Protein AF-0000000083518543 (afdb_homodimer)

Nearest PDB structures (foldseek):
  8tdk-assembly1_A  TM=5.084E-01  e=8.464E-02  Arabidopsis thaliana
  8tdm-assembly1_A  TM=4.996E-01  e=2.057E-01  Arabidopsis thaliana
  8tdj-assembly1_B  TM=4.840E-01  e=2.651E-01  Arabidopsis thaliana
  8jwe-assembly1_A  TM=4.906E-01  e=6.442E-01  Arabidopsis thaliana
  8tdl-assembly1_A  TM=4.782E-01  e=6.046E-01  Arabidopsis thaliana

Radius of gyration: 15.38 Å; Cα contacts (8 Å, |Δi|>4): 332; chains: 2; bounding box: 30×42×35 Å

Solvent-accessible surface area (backbone atoms only — not comparable to full-atom values): 10301 Å² total; per-residue (Å²): 126,81,76,51,69,85,53,76,68,61,82,55,65,85,63,64,85,78,47,61,74,37,84,41,80,41,69,60,42,46,27,40,34,29,68,46,74,57,69,55,30,40,68,52,49,48,52,49,50,50,59,51,50,71,72,44,88,59,66,86,37,34,52,76,50,38,38,34,39,42,32,68,37,45,66,85,41,96,74,24,45,33,30,47,34,40,48,52,42,130,127,81,76,50,71,87,54,74,68,62,83,57,67,85,64,64,86,77,48,61,74,38,82,42,79,42,69,59,41,46,29,40,35,29,68,47,74,57,71,56,29,41,68,52,49,49,52,50,49,51,59,51,50,71,70,44,90,56,68,85,36,34,52,76,50,38,40,32,40,41,32,67,37,47,65,85,41,95,74,25,46,34,29,45,33,38,47,50,42,130

Sequence (180 aa):
MAYYLPTQFQDQTPQPFDAEVAIEEWPAHIIYARPFNGNTTEELILQEINQLAVHLDSPEWFLQDTFIVAGYNSPAAPNPHNEIWIIHSPMAYYLPTQFQDQTPQPFDAEVAIEEWPAHIIYARPFNGNTTEELILQEINQLAVHLDSPEWFLQDTFIVAGYNSPAAPNPHNEIWIIHSP

InterPro domains:
  IPR006917 SOUL heme-binding protein [PF04832] (1-86)
  IPR006917 SOUL heme-binding protein [PTHR11220] (1-86)
  IPR011256 Regulatory factor, effector binding domain superfamily [G3DSA:3.20.80.10] (1-89)
  IPR011256 Regulatory factor, effector binding domain superfamily [SSF55136] (1-87)

Foldseek 3Di:
DLPPVCCVVPPPDVPPVVPDDDDDDDDDFDKQKDKDKDADDPVVLVVQVVVSVVPPPDCVQWNPPDKDKDWDDDSPDPITIIMIIITGRD/DLPPVCVVVPPDDVPPVVPDDDDDDDDDFDKQKDKDKDADDPVVLVVQVVVSVVPVPDCVQWNPPDKDKDWDDDSPDPITIIMIIITGRD

pLDDT: mean 76.17, std 20.79, range [22.61, 95.81]

Structure (mmCIF, N/CA/C/O backbone):
data_AF-0000000083518543-model_v1
#
loop_
_entity.id
_entity.type
_entity.pdbx_description
1 polymer 'Uncharacterized protein'
#
loop_
_atom_site.group_PDB
_atom_site.id
_atom_site.type_symbol
_atom_site.label_atom_id
_atom_site.label_alt_id
_atom_site.label_comp_id
_atom_site.label_asym_id
_atom_site.label_entity_id
_atom_site.label_seq_id
_atom_site.pdbx_PDB_ins_code
_atom_site.Cartn_x
_atom_site.Cartn_y
_atom_site.Cartn_z
_atom_site.occupancy
_atom_site.B_iso_or_equiv
_atom_site.auth_seq_id
_atom_site.auth_comp_id
_atom_site.auth_asym_id
_atom_site.auth_atom_id
_atom_site.pdbx_PDB_model_num
ATOM 1 N N . MET A 1 1 ? -15.211 -3.051 16.172 1 22.61 1 MET A N 1
ATOM 2 C CA . MET A 1 1 ? -14.438 -4.082 15.484 1 22.61 1 MET A CA 1
ATOM 3 C C . MET A 1 1 ? -13.289 -3.469 14.695 1 22.61 1 MET A C 1
ATOM 5 O O . MET A 1 1 ? -13.477 -2.471 14 1 22.61 1 MET A O 1
ATOM 9 N N . ALA A 1 2 ? -12.195 -3.52 15.297 1 27.81 2 ALA A N 1
ATOM 10 C CA . ALA A 1 2 ? -10.938 -3.014 14.758 1 27.81 2 ALA A CA 1
ATOM 11 C C . ALA A 1 2 ? -10.742 -3.473 13.312 1 27.81 2 ALA A C 1
ATOM 13 O O . ALA A 1 2 ? -10.758 -4.672 13.031 1 27.81 2 ALA A O 1
ATOM 14 N N . TYR A 1 3 ? -11.383 -2.865 12.516 1 35.59 3 TYR A N 1
ATOM 15 C CA . TYR A 1 3 ? -11.25 -3.225 11.109 1 35.59 3 TYR A CA 1
ATOM 16 C C . TYR A 1 3 ? -9.781 -3.309 10.711 1 35.59 3 TYR A C 1
ATOM 18 O O . TYR A 1 3 ? -9.039 -2.324 10.812 1 35.59 3 TYR A O 1
ATOM 26 N N . TYR A 1 4 ? -9.078 -4.27 11.289 1 39.72 4 TYR A N 1
ATOM 27 C CA . TYR A 1 4 ? -7.723 -4.625 10.875 1 39.72 4 TYR A CA 1
ATOM 28 C C . TYR A 1 4 ? -7.652 -4.844 9.375 1 39.72 4 TYR A C 1
ATOM 30 O O . TYR A 1 4 ? -8.648 -5.223 8.75 1 39.72 4 TYR A O 1
ATOM 38 N N . LEU A 1 5 ? -6.883 -4.004 8.703 1 48.44 5 LEU A N 1
ATOM 39 C CA . LEU A 1 5 ? -6.641 -4.652 7.418 1 48.44 5 LEU A CA 1
ATOM 40 C C . LEU A 1 5 ? -6.82 -6.164 7.527 1 48.44 5 LEU A C 1
ATOM 42 O O . LEU A 1 5 ? -6.598 -6.742 8.594 1 48.44 5 LEU A O 1
ATOM 46 N N . PRO A 1 6 ? -7.816 -6.742 6.867 1 43.19 6 PRO A N 1
ATOM 47 C CA . PRO A 1 6 ? -8.023 -8.18 7.086 1 43.19 6 PRO A CA 1
ATOM 48 C C . PRO A 1 6 ? -6.758 -8.891 7.551 1 43.19 6 PRO A C 1
ATOM 50 O O . PRO A 1 6 ? -5.762 -8.93 6.824 1 43.19 6 PRO A O 1
ATOM 53 N N . THR A 1 7 ? -6.305 -8.531 8.711 1 42.22 7 THR A N 1
ATOM 54 C CA . THR A 1 7 ? -5.234 -9.344 9.281 1 42.22 7 THR A CA 1
ATOM 55 C C . THR A 1 7 ? -5.656 -10.805 9.375 1 42.22 7 THR A C 1
ATOM 57 O O . THR A 1 7 ? -6.258 -11.227 10.367 1 42.22 7 THR A O 1
ATOM 60 N N . GLN A 1 8 ? -6.539 -11.289 8.562 1 39.47 8 GLN A N 1
ATOM 61 C CA . GLN A 1 8 ? -6.719 -12.703 8.859 1 39.47 8 GLN A CA 1
ATOM 62 C C . GLN A 1 8 ? -5.461 -13.305 9.484 1 39.47 8 GLN A C 1
ATOM 64 O O . GLN A 1 8 ? -5.52 -14.359 10.109 1 39.47 8 GLN A O 1
ATOM 69 N N . PHE A 1 9 ? -4.316 -12.984 8.969 1 37.69 9 PHE A N 1
ATOM 70 C CA . PHE A 1 9 ? -3.193 -13.797 9.414 1 37.69 9 PHE A CA 1
ATOM 71 C C . PHE A 1 9 ? -2.664 -13.312 10.75 1 37.69 9 PHE A C 1
ATOM 73 O O . PHE A 1 9 ? -1.523 -12.852 10.844 1 37.69 9 PHE A O 1
ATOM 80 N N . GLN A 1 10 ? -3.398 -12.57 11.531 1 39.06 10 GLN A N 1
ATOM 81 C CA . GLN A 1 10 ? -2.785 -12.328 12.836 1 39.06 10 GLN A CA 1
ATOM 82 C C . GLN A 1 10 ? -2.148 -13.602 13.391 1 39.06 10 GLN A C 1
ATOM 84 O O . GLN A 1 10 ? -1.026 -13.562 13.898 1 39.06 10 GLN A O 1
ATOM 89 N N . ASP A 1 11 ? -3.033 -14.406 13.953 1 36.28 11 ASP A N 1
ATOM 90 C CA . ASP A 1 11 ? -2.578 -15.508 14.789 1 36.28 11 ASP A CA 1
ATOM 91 C C . ASP A 1 11 ? -1.731 -16.5 13.992 1 36.28 11 ASP A C 1
ATOM 93 O O . ASP A 1 11 ? -1.463 -17.609 14.453 1 36.28 11 ASP A O 1
ATOM 97 N N . GLN A 1 12 ? -1.849 -16.547 12.727 1 37.16 12 GLN A N 1
ATOM 98 C CA . GLN A 1 12 ? -1.112 -17.703 12.234 1 37.16 12 GLN A CA 1
ATOM 99 C C . GLN A 1 12 ? 0.394 -17.5 12.375 1 37.16 12 GLN A C 1
ATOM 101 O O . GLN A 1 12 ? 0.886 -16.375 12.281 1 37.16 12 GLN A O 1
ATOM 106 N N . THR A 1 13 ? 1.165 -18.438 12.922 1 37.16 13 THR A N 1
ATOM 107 C CA . THR A 1 13 ? 2.604 -18.672 12.875 1 37.16 13 THR A CA 1
ATOM 108 C C . THR A 1 13 ? 3.195 -18.109 11.578 1 37.16 13 THR A C 1
ATOM 110 O O . THR A 1 13 ? 2.582 -18.219 10.516 1 37.16 13 THR A O 1
ATOM 113 N N . PRO A 1 14 ? 4.309 -17.297 11.719 1 39.25 14 PRO A N 1
ATOM 114 C CA . PRO A 1 14 ? 5.074 -16.938 10.523 1 39.25 14 PRO A CA 1
ATOM 115 C C . PRO A 1 14 ? 4.953 -17.984 9.414 1 39.25 14 PRO A C 1
ATOM 117 O O . PRO A 1 14 ? 5.277 -19.156 9.625 1 39.25 14 PRO A O 1
ATOM 120 N N . GLN A 1 15 ? 3.791 -18.281 8.898 1 41.97 15 GLN A N 1
ATOM 121 C CA . GLN A 1 15 ? 3.879 -19.344 7.902 1 41.97 15 GLN A CA 1
ATOM 122 C C . GLN A 1 15 ? 5.148 -19.203 7.066 1 41.97 15 GLN A C 1
ATOM 124 O O . GLN A 1 15 ? 5.598 -18.094 6.777 1 41.97 15 GLN A O 1
ATOM 129 N N . PRO A 1 16 ? 5.941 -20.203 6.922 1 40.69 16 PRO A N 1
ATOM 130 C CA . PRO A 1 16 ? 7.066 -20.25 5.984 1 40.69 16 PRO A CA 1
ATOM 131 C C . PRO A 1 16 ? 6.84 -19.391 4.746 1 40.69 16 PRO A C 1
ATOM 133 O O . PRO A 1 16 ? 5.695 -19.094 4.398 1 40.69 16 PRO A O 1
ATOM 136 N N . PHE A 1 17 ? 7.809 -18.438 4.266 1 43.28 17 PHE A N 1
ATOM 137 C CA . PHE A 1 17 ? 7.93 -17.625 3.062 1 43.28 17 PHE A CA 1
ATOM 138 C C . PHE A 1 17 ? 7.078 -18.203 1.936 1 43.28 17 PHE A C 1
ATOM 140 O O . PHE A 1 17 ? 6.895 -17.547 0.901 1 43.28 17 PHE A O 1
ATOM 147 N N . ASP A 1 18 ? 6.887 -19.422 2.018 1 50.88 18 ASP A N 1
ATOM 148 C CA . ASP A 1 18 ? 6.16 -19.844 0.821 1 50.88 18 ASP A CA 1
ATOM 149 C C . ASP A 1 18 ? 4.766 -19.219 0.784 1 50.88 18 ASP A C 1
ATOM 151 O O . ASP A 1 18 ? 3.768 -19.906 1.005 1 50.88 18 ASP A O 1
ATOM 155 N N . ALA A 1 19 ? 4.766 -18.188 1.512 1 57.16 19 ALA A N 1
ATOM 156 C CA . ALA A 1 19 ? 3.492 -17.594 1.901 1 57.16 19 ALA A CA 1
ATOM 157 C C . ALA A 1 19 ? 2.617 -17.312 0.681 1 57.16 19 ALA A C 1
ATOM 159 O O . ALA A 1 19 ? 3.096 -16.781 -0.327 1 57.16 19 ALA A O 1
ATOM 160 N N . GLU A 1 20 ? 1.663 -18.203 0.403 1 71.56 20 GLU A N 1
ATOM 161 C CA . GLU A 1 20 ? 0.641 -18.375 -0.625 1 71.56 20 GLU A CA 1
ATOM 162 C C . GLU A 1 20 ? -0.075 -17.047 -0.911 1 71.56 20 GLU A C 1
ATOM 164 O O . GLU A 1 20 ? -0.168 -16.188 -0.037 1 71.56 20 GLU A O 1
ATOM 169 N N . VAL A 1 21 ? 0.016 -16.703 -2.105 1 83.56 21 VAL A N 1
ATOM 170 C CA . VAL A 1 21 ? -0.844 -15.664 -2.656 1 83.56 21 VAL A CA 1
ATOM 171 C C . VAL A 1 21 ? -2.287 -15.898 -2.217 1 83.56 21 VAL A C 1
ATOM 173 O O . VAL A 1 21 ? -2.779 -17.031 -2.26 1 83.56 21 VAL A O 1
ATOM 176 N N . ALA A 1 22 ? -2.793 -14.961 -1.544 1 86.94 22 ALA A N 1
ATOM 177 C CA . ALA A 1 22 ? -4.203 -15.016 -1.167 1 86.94 22 ALA A CA 1
ATOM 178 C C . ALA A 1 22 ? -5.043 -14.109 -2.062 1 86.94 22 ALA A C 1
ATOM 180 O O . ALA A 1 22 ? -4.582 -13.055 -2.504 1 86.94 22 ALA A O 1
ATOM 181 N N . ILE A 1 23 ? -6.223 -14.609 -2.402 1 84.75 23 ILE A N 1
ATOM 182 C CA . ILE A 1 23 ? -7.227 -13.773 -3.045 1 84.75 23 ILE A CA 1
ATOM 183 C C . ILE A 1 23 ? -8.172 -13.203 -1.989 1 84.75 23 ILE A C 1
ATOM 185 O O . ILE A 1 23 ? -8.789 -13.953 -1.232 1 84.75 23 ILE A O 1
ATOM 189 N N . GLU A 1 24 ? -8.125 -11.836 -1.91 1 84.81 24 GLU A N 1
ATOM 190 C CA . GLU A 1 24 ? -8.898 -11.195 -0.849 1 84.81 24 GLU A CA 1
ATOM 191 C C . GLU A 1 24 ? -9.828 -10.125 -1.411 1 84.81 24 GLU A C 1
ATOM 193 O O . GLU A 1 24 ? -9.508 -9.477 -2.408 1 84.81 24 GLU A O 1
ATOM 198 N N . GLU A 1 25 ? -11.039 -10.102 -0.772 1 86.19 25 GLU A N 1
ATOM 199 C CA . GLU A 1 25 ? -11.922 -8.969 -1.025 1 86.19 25 GLU A CA 1
ATOM 200 C C . GLU A 1 25 ? -11.734 -7.875 0.022 1 86.19 25 GLU A C 1
ATOM 202 O O . GLU A 1 25 ? -11.852 -8.133 1.223 1 86.19 25 GLU A O 1
ATOM 207 N N . TRP A 1 26 ? -11.289 -6.738 -0.502 1 83.44 26 TRP A N 1
ATOM 208 C CA . TRP A 1 26 ? -11.141 -5.57 0.359 1 83.44 26 TRP A CA 1
ATOM 209 C C . TRP A 1 26 ? -12.359 -4.66 0.262 1 83.44 26 TRP A C 1
ATOM 211 O O . TRP A 1 26 ? -12.711 -4.199 -0.826 1 83.44 26 TRP A O 1
ATOM 221 N N . PRO A 1 27 ? -13.055 -4.5 1.397 1 87.69 27 PRO A N 1
ATOM 222 C CA . PRO A 1 27 ? -14.266 -3.674 1.35 1 87.69 27 PRO A CA 1
ATOM 223 C C . PRO A 1 27 ? -13.961 -2.199 1.092 1 87.69 27 PRO A C 1
ATOM 225 O O . PRO A 1 27 ? -12.805 -1.78 1.169 1 87.69 27 PRO A O 1
ATOM 228 N N . ALA A 1 28 ? -15.008 -1.533 0.758 1 87.62 28 ALA A N 1
ATOM 229 C CA . ALA A 1 28 ? -14.875 -0.092 0.56 1 87.62 28 ALA A CA 1
ATOM 230 C C . ALA A 1 28 ? -14.422 0.598 1.841 1 87.62 28 ALA A C 1
ATOM 232 O O . ALA A 1 28 ? -14.836 0.225 2.939 1 87.62 28 ALA A O 1
ATOM 233 N N . HIS A 1 29 ? -13.508 1.57 1.736 1 85.25 29 HIS A N 1
ATOM 234 C CA . HIS A 1 29 ? -13 2.344 2.861 1 85.25 29 HIS A CA 1
ATOM 235 C C . HIS A 1 29 ? -12.891 3.824 2.51 1 85.25 29 HIS A C 1
ATOM 237 O O . HIS A 1 29 ? -12.688 4.176 1.347 1 85.25 29 HIS A O 1
ATOM 243 N N . ILE A 1 30 ? -13.055 4.555 3.631 1 84.81 30 ILE A N 1
ATOM 244 C CA . ILE A 1 30 ? -12.648 5.953 3.52 1 84.81 30 ILE A CA 1
ATOM 245 C C . ILE A 1 30 ? -11.18 6.098 3.906 1 84.81 30 ILE A C 1
ATOM 247 O O . ILE A 1 30 ? -10.75 5.594 4.949 1 84.81 30 ILE A O 1
ATOM 251 N N . ILE A 1 31 ? -10.43 6.75 2.984 1 88.31 31 ILE A N 1
ATOM 252 C CA . ILE A 1 31 ? -9.008 6.875 3.262 1 88.31 31 ILE A CA 1
ATOM 253 C C . ILE A 1 31 ? -8.594 8.344 3.205 1 88.31 31 ILE A C 1
ATOM 255 O O . ILE A 1 31 ? -9.25 9.156 2.539 1 88.31 31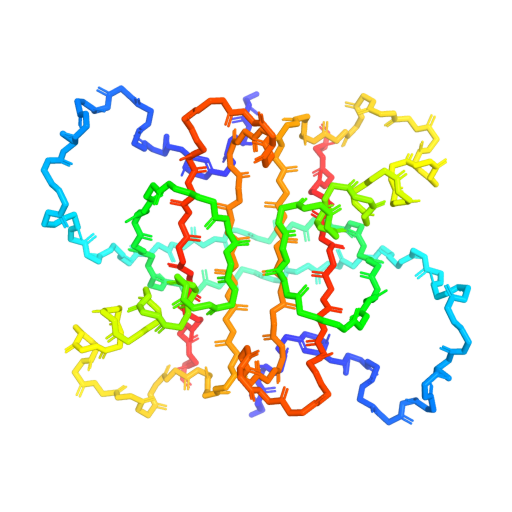 ILE A O 1
ATOM 259 N N . TYR A 1 32 ? -7.645 8.703 3.986 1 87.69 32 TYR A N 1
ATOM 260 C CA . TYR A 1 32 ? -6.875 9.93 3.832 1 87.69 32 TYR A CA 1
ATOM 261 C C . TYR A 1 32 ? -5.629 9.688 2.986 1 87.69 32 TYR A C 1
ATOM 263 O O . TYR A 1 32 ? -4.832 8.797 3.281 1 87.69 32 TYR A O 1
ATOM 271 N N . ALA A 1 33 ? -5.512 10.461 1.937 1 91.62 33 ALA A N 1
ATOM 272 C CA . ALA A 1 33 ? -4.449 10.18 0.974 1 91.62 33 ALA A CA 1
ATOM 273 C C . ALA A 1 33 ? -3.586 11.422 0.735 1 91.62 33 ALA A C 1
ATOM 275 O O . ALA A 1 33 ? -4.102 12.539 0.65 1 91.62 33 ALA A O 1
ATOM 276 N N . ARG A 1 34 ? -2.318 11.18 0.72 1 91.88 34 ARG A N 1
ATOM 277 C CA . ARG A 1 34 ? -1.361 12.219 0.363 1 91.88 34 ARG A CA 1
ATOM 278 C C . ARG A 1 34 ? -0.377 11.727 -0.69 1 91.88 34 ARG A C 1
ATOM 280 O O . ARG A 1 34 ? 0.249 10.68 -0.517 1 91.88 34 ARG A O 1
ATOM 287 N N . PRO A 1 35 ? -0.293 12.469 -1.833 1 92.81 35 PRO A N 1
ATOM 288 C CA . PRO A 1 35 ? 0.702 12.078 -2.836 1 92.81 35 PRO A CA 1
ATOM 289 C C . PRO A 1 35 ? 2.133 12.383 -2.398 1 92.81 35 PRO A C 1
ATOM 291 O O . PRO A 1 35 ? 2.359 13.32 -1.629 1 92.81 35 PRO A O 1
ATOM 294 N N . PHE A 1 36 ? 3.037 11.555 -2.852 1 91.62 36 PHE A N 1
ATOM 295 C CA . PHE A 1 36 ? 4.453 11.828 -2.645 1 91.62 36 PHE A CA 1
ATOM 296 C C . PHE A 1 36 ? 5.289 11.25 -3.779 1 91.62 36 PHE A C 1
ATOM 298 O O . PHE A 1 36 ? 4.844 10.336 -4.48 1 91.62 36 PHE A O 1
ATOM 305 N N . ASN A 1 37 ? 6.395 11.82 -3.908 1 87.88 37 ASN A N 1
ATOM 306 C CA . ASN A 1 37 ? 7.344 11.359 -4.918 1 87.88 37 ASN A CA 1
ATOM 307 C C . ASN A 1 37 ? 8.602 10.773 -4.277 1 87.88 37 ASN A C 1
ATOM 309 O O . ASN A 1 37 ? 8.859 10.992 -3.092 1 87.88 37 ASN A O 1
ATOM 313 N N . GLY A 1 38 ? 9.305 9.984 -5.043 1 87.25 38 GLY A N 1
ATOM 314 C CA . GLY A 1 38 ? 10.547 9.422 -4.543 1 87.25 38 GLY A CA 1
ATOM 315 C C . GLY A 1 38 ? 10.477 7.926 -4.309 1 87.25 38 GLY A C 1
ATOM 316 O O . GLY A 1 38 ? 9.406 7.324 -4.426 1 87.25 38 GLY A O 1
ATOM 317 N N . ASN A 1 39 ? 11.68 7.355 -3.939 1 88.94 39 ASN A N 1
ATOM 318 C CA . ASN A 1 39 ? 11.781 5.922 -3.686 1 88.94 39 ASN A CA 1
ATOM 319 C C . ASN A 1 39 ? 11.156 5.539 -2.352 1 88.94 39 ASN A C 1
ATOM 321 O O . ASN A 1 39 ? 11.336 6.238 -1.352 1 88.94 39 ASN A O 1
ATOM 325 N N . THR A 1 40 ? 10.344 4.453 -2.445 1 91.44 40 THR A N 1
ATOM 326 C CA . THR A 1 40 ? 9.703 3.969 -1.226 1 91.44 40 THR A CA 1
ATOM 327 C C . THR A 1 40 ? 10.742 3.396 -0.266 1 91.44 40 THR A C 1
ATOM 329 O O . THR A 1 40 ? 11.211 2.271 -0.45 1 91.44 40 THR A O 1
ATOM 332 N N . THR A 1 41 ? 11.227 4.133 0.664 1 92.5 41 THR A N 1
ATOM 333 C CA . THR A 1 41 ? 12.094 3.682 1.75 1 92.5 41 THR A CA 1
ATOM 334 C C . THR A 1 41 ? 11.367 3.766 3.09 1 92.5 41 THR A C 1
ATOM 336 O O . THR A 1 41 ? 10.375 4.488 3.219 1 92.5 41 THR A O 1
ATOM 339 N N . GLU A 1 42 ? 11.898 3.018 3.998 1 92.62 42 GLU A N 1
ATOM 340 C CA . GLU A 1 42 ? 11.352 3.088 5.352 1 92.62 42 GLU A CA 1
ATOM 341 C C . GLU A 1 42 ? 11.312 4.527 5.855 1 92.62 42 GLU A C 1
ATOM 343 O O . GLU A 1 42 ? 10.305 4.969 6.41 1 92.62 42 GLU A O 1
ATOM 348 N N . GLU A 1 43 ? 12.422 5.219 5.633 1 93.5 43 GLU A N 1
ATOM 349 C CA . GLU A 1 43 ? 12.539 6.598 6.098 1 93.5 43 GLU A CA 1
ATOM 350 C C . GLU A 1 43 ? 11.516 7.5 5.422 1 93.5 43 GLU A C 1
ATOM 352 O O . GLU A 1 43 ? 10.859 8.305 6.086 1 93.5 43 GLU A O 1
ATOM 357 N N . LEU A 1 44 ? 11.391 7.402 4.137 1 94.81 44 LEU A N 1
ATOM 358 C CA . LEU A 1 44 ? 10.461 8.25 3.4 1 94.81 44 LEU A CA 1
ATOM 359 C C . LEU A 1 44 ? 9.016 7.922 3.771 1 94.81 44 LEU A C 1
ATOM 361 O O . LEU A 1 44 ? 8.195 8.82 3.951 1 94.81 44 LEU A O 1
ATOM 365 N N . ILE A 1 45 ? 8.711 6.637 3.945 1 95.06 45 ILE A N 1
ATOM 366 C CA . ILE A 1 45 ? 7.359 6.223 4.312 1 95.06 45 ILE A CA 1
ATOM 367 C C . ILE A 1 45 ? 7 6.793 5.684 1 95.06 45 ILE A C 1
ATOM 369 O O . ILE A 1 45 ? 5.906 7.332 5.871 1 95.06 45 ILE A O 1
ATOM 373 N N . LEU A 1 46 ? 7.941 6.703 6.57 1 92.88 46 LEU A N 1
ATOM 374 C CA . LEU A 1 46 ? 7.699 7.234 7.906 1 92.88 46 LEU A CA 1
ATOM 375 C C . LEU A 1 46 ? 7.477 8.742 7.859 1 92.88 46 LEU A C 1
ATOM 377 O O . LEU A 1 46 ? 6.586 9.266 8.531 1 92.88 46 LEU A O 1
ATOM 381 N N . GLN A 1 47 ? 8.266 9.438 7.113 1 93.19 47 GLN A N 1
ATOM 382 C CA . GLN A 1 47 ? 8.109 10.875 6.938 1 93.19 47 GLN A CA 1
ATOM 383 C C . GLN A 1 47 ? 6.73 11.219 6.379 1 93.19 47 GLN A C 1
ATOM 385 O O . GLN A 1 47 ? 6.07 12.141 6.859 1 93.19 47 GLN A O 1
ATOM 390 N N . GLU A 1 48 ? 6.293 10.477 5.371 1 92.69 48 GLU A N 1
ATOM 391 C CA . GLU A 1 48 ? 5.012 10.742 4.727 1 92.69 48 GLU A CA 1
ATOM 392 C C . GLU A 1 48 ? 3.846 10.414 5.656 1 92.69 48 GLU A C 1
ATOM 394 O O . GLU A 1 48 ? 2.822 11.102 5.641 1 92.69 48 GLU A O 1
ATOM 399 N N . ILE A 1 49 ? 3.98 9.336 6.445 1 91.12 49 ILE A N 1
ATOM 400 C CA . ILE A 1 49 ? 2.975 9.008 7.449 1 91.12 49 ILE A CA 1
ATOM 401 C C . ILE A 1 49 ? 2.82 10.172 8.43 1 91.12 49 ILE A C 1
ATOM 403 O O . ILE A 1 49 ? 1.702 10.602 8.727 1 91.12 49 ILE A O 1
ATOM 407 N N . ASN A 1 50 ? 3.967 10.664 8.852 1 89.19 50 ASN A N 1
ATOM 408 C CA . ASN A 1 50 ? 3.947 11.766 9.805 1 89.19 50 ASN A CA 1
ATOM 409 C C . ASN A 1 50 ? 3.316 13.016 9.203 1 89.19 50 ASN A C 1
ATOM 411 O O . ASN A 1 50 ? 2.533 13.703 9.859 1 89.19 50 ASN A O 1
ATOM 415 N N . GLN A 1 51 ? 3.639 13.297 7.98 1 88.94 51 GLN A N 1
ATOM 416 C CA . GLN A 1 51 ? 3.074 14.461 7.293 1 88.94 51 GLN A CA 1
ATOM 417 C C . GLN A 1 51 ? 1.562 14.32 7.137 1 88.94 51 GLN A C 1
ATOM 419 O O . GLN A 1 51 ? 0.826 15.297 7.297 1 88.94 51 GLN A O 1
ATOM 424 N N . LEU A 1 52 ? 1.125 13.164 6.832 1 89.5 52 LEU A N 1
ATOM 425 C CA . LEU A 1 52 ? -0.305 12.906 6.691 1 89.5 52 LEU A CA 1
ATOM 426 C C . LEU A 1 52 ? -1.008 13.008 8.039 1 89.5 52 LEU A C 1
ATOM 428 O O . LEU A 1 52 ? -2.08 13.602 8.148 1 89.5 52 LEU A O 1
ATOM 432 N N . ALA A 1 53 ? -0.407 12.461 9.031 1 85.19 53 ALA A N 1
ATOM 433 C CA . ALA A 1 53 ? -1.009 12.383 10.367 1 85.19 53 ALA A CA 1
ATOM 434 C C . ALA A 1 53 ? -1.197 13.773 10.961 1 85.19 53 ALA A C 1
ATOM 436 O O . ALA A 1 53 ? -2.145 14.008 11.719 1 85.19 53 ALA A O 1
ATOM 437 N N . VAL A 1 54 ? -0.326 14.648 10.633 1 82.62 54 VAL A N 1
ATOM 438 C CA . VAL A 1 54 ? -0.366 16 11.172 1 82.62 54 VAL A CA 1
ATOM 439 C C . VAL A 1 54 ? -1.653 16.703 10.727 1 82.62 54 VAL A C 1
ATOM 441 O O . VAL A 1 54 ? -2.182 17.547 11.438 1 82.62 54 VAL A O 1
ATOM 444 N N . HIS A 1 55 ? -2.154 16.25 9.594 1 78.75 55 HIS A N 1
ATOM 445 C CA . HIS A 1 55 ? -3.338 16.891 9.031 1 78.75 55 HIS A CA 1
ATOM 446 C C . HIS A 1 55 ? -4.617 16.234 9.547 1 78.75 55 HIS A C 1
ATOM 448 O O . HIS A 1 55 ? -5.719 16.719 9.266 1 78.75 55 HIS A O 1
ATOM 454 N N . LEU A 1 56 ? -4.328 15.219 10.211 1 77.75 56 LEU A N 1
ATOM 455 C CA . LEU A 1 56 ? -5.5 14.516 10.727 1 77.75 56 LEU A CA 1
ATOM 456 C C . LEU A 1 56 ? -5.828 14.969 12.141 1 77.75 56 LEU A C 1
ATOM 458 O O . LEU A 1 56 ? -4.941 15.039 13 1 77.75 56 LEU A O 1
ATOM 462 N N . ASP A 1 57 ? -6.902 15.773 12.352 1 66.12 57 ASP A N 1
ATOM 463 C CA . ASP A 1 57 ? -7.312 16.453 13.578 1 66.12 57 ASP A CA 1
ATOM 464 C C . ASP A 1 57 ? -7.465 15.461 14.727 1 66.12 57 ASP A C 1
ATOM 466 O O . ASP A 1 57 ? -7.211 15.797 15.883 1 66.12 57 ASP A O 1
ATOM 470 N N . SER A 1 58 ? -8.062 14.32 14.445 1 66.12 58 SER A N 1
ATOM 471 C CA . SER A 1 58 ? -8.367 13.352 15.492 1 66.12 58 SER A CA 1
ATOM 472 C C . SER A 1 58 ? -7.805 11.969 15.148 1 66.12 58 SER A C 1
ATOM 474 O O . SER A 1 58 ? -8.453 11.18 14.469 1 66.12 58 SER A O 1
ATOM 476 N N . PRO A 1 59 ? -6.504 11.805 15.594 1 60.88 59 PRO A N 1
ATOM 477 C CA . PRO A 1 59 ? -5.824 10.547 15.281 1 60.88 59 PRO A CA 1
ATOM 478 C C . PRO A 1 59 ? -6.613 9.32 15.727 1 60.88 59 PRO A C 1
ATOM 480 O O . PRO A 1 59 ? -6.363 8.211 15.25 1 60.88 59 PRO A O 1
ATOM 483 N N . GLU A 1 60 ? -7.59 9.555 16.625 1 60.81 60 GLU A N 1
ATOM 484 C CA . GLU A 1 60 ? -8.367 8.43 17.141 1 60.81 60 GLU A CA 1
ATOM 485 C C . GLU A 1 60 ? -9.188 7.773 16.031 1 60.81 60 GLU A C 1
ATOM 487 O O . GLU A 1 60 ? -9.633 6.633 16.188 1 60.81 60 GLU A O 1
ATOM 492 N N . TRP A 1 61 ? -9.25 8.43 15.023 1 60.91 61 TRP A N 1
ATOM 493 C CA . TRP A 1 61 ? -10.188 7.945 14.016 1 60.91 61 TRP A CA 1
ATOM 494 C C . TRP A 1 61 ? -9.453 7.195 12.906 1 60.91 61 TRP A C 1
ATOM 496 O O . TRP A 1 61 ? -10.047 6.855 11.883 1 60.91 61 TRP A O 1
ATOM 506 N N . PHE A 1 62 ? -8.18 6.988 13.25 1 66.44 62 PHE A N 1
ATOM 507 C CA . PHE A 1 62 ? -7.492 6.254 12.195 1 66.44 62 PHE A CA 1
ATOM 508 C C . PHE A 1 62 ? -6.801 5.02 12.758 1 66.44 62 PHE A C 1
ATOM 510 O O . PHE A 1 62 ? -6.473 4.973 13.945 1 66.44 62 PHE A O 1
ATOM 517 N N . LEU A 1 63 ? -6.891 3.996 11.883 1 65 63 LEU A N 1
ATOM 518 C CA . LEU A 1 63 ? -6.184 2.783 12.281 1 65 63 LEU A CA 1
ATOM 519 C C . LEU A 1 63 ? -4.707 3.074 12.531 1 65 63 LEU A C 1
ATOM 521 O O . LEU A 1 63 ? -3.979 3.453 11.609 1 65 63 LEU A O 1
ATOM 525 N N . GLN A 1 64 ? -4.434 2.973 13.852 1 70.44 64 GLN A N 1
ATOM 526 C CA . GLN A 1 64 ? -3.066 3.264 14.266 1 70.44 64 GLN A CA 1
ATOM 527 C C . GLN A 1 64 ? -2.109 2.168 13.805 1 70.44 64 GLN A C 1
ATOM 529 O O . GLN A 1 64 ? -2.502 1.007 13.68 1 70.44 64 GLN A O 1
ATOM 534 N N . ASP A 1 65 ? -1.022 2.492 13.422 1 78.25 65 ASP A N 1
ATOM 535 C CA . ASP A 1 65 ? 0.126 1.633 13.148 1 78.25 65 ASP A CA 1
ATOM 536 C C . ASP A 1 65 ? -0.05 0.88 11.836 1 78.25 65 ASP A C 1
ATOM 538 O O . ASP A 1 65 ? 0.477 -0.222 11.664 1 78.25 65 ASP A O 1
ATOM 542 N N . THR A 1 66 ? -1.058 1.269 11.117 1 87.75 66 THR A N 1
ATOM 543 C CA . THR A 1 66 ? -1.188 0.723 9.766 1 87.75 66 THR A CA 1
ATOM 544 C C . THR A 1 66 ? -1.034 1.823 8.719 1 87.75 66 THR A C 1
ATOM 546 O O . THR A 1 66 ? -1.262 3 9.008 1 87.75 66 THR A O 1
ATOM 549 N N . PHE A 1 67 ? -0.611 1.459 7.613 1 92.62 67 PHE A N 1
ATOM 550 C CA . PHE A 1 67 ? -0.502 2.389 6.496 1 92.62 67 PHE A CA 1
ATOM 551 C C . PHE A 1 67 ? -0.585 1.649 5.164 1 92.62 67 PHE A C 1
ATOM 553 O O . PHE A 1 67 ? -0.417 0.429 5.117 1 92.62 67 PHE A O 1
ATOM 560 N N . ILE A 1 68 ? -0.895 2.412 4.152 1 94.62 68 ILE A N 1
ATOM 561 C CA . ILE A 1 68 ? -0.904 1.869 2.797 1 94.62 68 ILE A CA 1
ATOM 562 C C . ILE A 1 68 ? -0.067 2.758 1.88 1 94.62 68 ILE A C 1
ATOM 564 O O . ILE A 1 68 ? -0.178 3.986 1.925 1 94.62 68 ILE A O 1
ATOM 568 N N . VAL A 1 69 ? 0.826 2.168 1.162 1 95.81 69 VAL A N 1
ATOM 569 C CA . VAL A 1 69 ? 1.474 2.832 0.036 1 95.81 69 VAL A CA 1
ATOM 570 C C . VAL A 1 69 ? 0.844 2.363 -1.273 1 95.81 69 VAL A C 1
ATOM 572 O O . VAL A 1 69 ? 0.847 1.169 -1.578 1 95.81 69 VAL A O 1
ATOM 575 N N . ALA A 1 70 ? 0.282 3.271 -1.978 1 94.75 70 ALA A N 1
ATOM 576 C CA . ALA A 1 70 ? -0.245 3.002 -3.312 1 94.75 70 ALA A CA 1
ATOM 577 C C . ALA A 1 70 ? 0.706 3.516 -4.391 1 94.75 70 ALA A C 1
ATOM 579 O O . ALA A 1 70 ? 0.962 4.719 -4.48 1 94.75 70 ALA A O 1
ATOM 580 N N . GLY A 1 71 ? 1.222 2.578 -5.164 1 93.56 71 GLY A N 1
ATOM 581 C CA . GLY A 1 71 ? 2.094 2.924 -6.273 1 93.56 71 GLY A CA 1
ATOM 582 C C . GLY A 1 71 ? 1.386 2.914 -7.617 1 93.56 71 GLY A C 1
ATOM 583 O O . GLY A 1 71 ? 0.649 1.976 -7.93 1 93.56 71 GLY A O 1
ATOM 584 N N . TYR A 1 72 ? 1.639 3.922 -8.383 1 91.5 72 TYR A N 1
ATOM 585 C CA . TYR A 1 72 ? 0.899 4.086 -9.625 1 91.5 72 TYR A CA 1
ATOM 586 C C . TYR A 1 72 ? 1.8 3.848 -10.828 1 91.5 72 TYR A C 1
ATOM 588 O O . TYR A 1 72 ? 1.352 3.936 -11.977 1 91.5 72 TYR 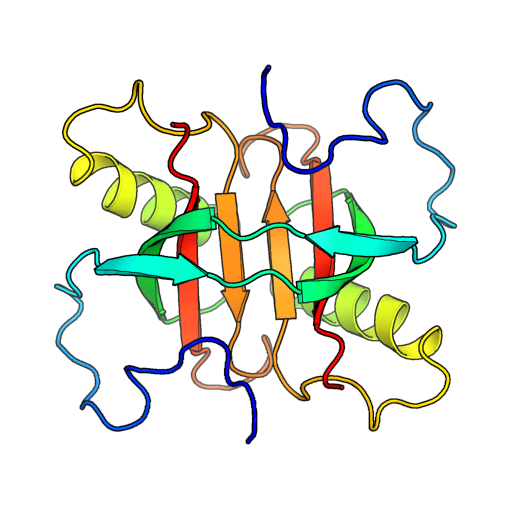A O 1
ATOM 596 N N . ASN A 1 73 ? 3.029 3.623 -10.633 1 90.69 73 ASN A N 1
ATOM 597 C CA . ASN A 1 73 ? 3.998 3.129 -11.609 1 90.69 73 ASN A CA 1
ATOM 598 C C . ASN A 1 73 ? 5.066 2.266 -10.945 1 90.69 73 ASN A C 1
ATOM 600 O O . ASN A 1 73 ? 4.992 1.988 -9.75 1 90.69 73 ASN A O 1
ATOM 604 N N . SER A 1 74 ? 6.016 1.726 -11.703 1 89.94 74 SER A N 1
ATOM 605 C CA . SER A 1 74 ? 7.039 0.818 -11.195 1 89.94 74 SER A CA 1
ATOM 606 C C . SER A 1 74 ? 7.883 1.488 -10.117 1 89.94 74 SER A C 1
ATOM 608 O O . SER A 1 74 ? 8.25 2.66 -10.242 1 89.94 74 SER A O 1
ATOM 610 N N . PRO A 1 75 ? 8.148 0.739 -9.031 1 91.5 75 PRO A N 1
ATOM 611 C CA . PRO A 1 75 ? 9.039 1.303 -8.023 1 91.5 75 PRO A CA 1
ATOM 612 C C . PRO A 1 75 ? 10.406 1.688 -8.586 1 91.5 75 PRO A C 1
ATOM 614 O O . PRO A 1 75 ? 11.109 2.516 -8 1 91.5 75 PRO A O 1
ATOM 617 N N . ALA A 1 76 ? 10.789 1.069 -9.742 1 90.31 76 ALA A N 1
ATOM 618 C CA . ALA A 1 76 ? 12.086 1.324 -10.352 1 90.31 76 ALA A CA 1
ATOM 619 C C . ALA A 1 76 ? 11.992 2.434 -11.398 1 90.31 76 ALA A C 1
ATOM 621 O O . ALA A 1 76 ? 12.992 2.766 -12.047 1 90.31 76 ALA A O 1
ATOM 622 N N . ALA A 1 77 ? 10.805 2.992 -11.461 1 91.19 77 ALA A N 1
ATOM 623 C CA . ALA A 1 77 ? 10.656 4.086 -12.414 1 91.19 77 ALA A CA 1
ATOM 624 C C . ALA A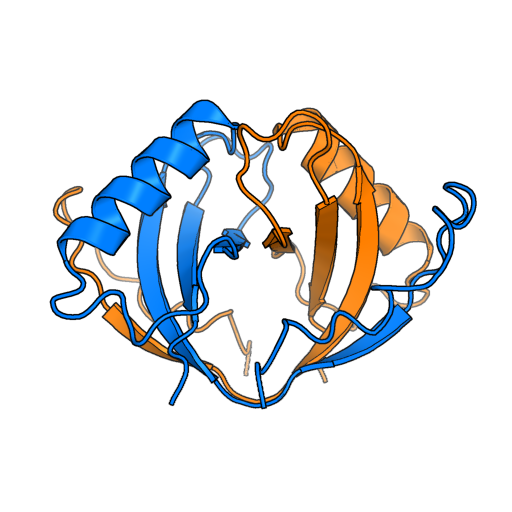 1 77 ? 11.477 5.301 -12 1 91.19 77 ALA A C 1
ATOM 626 O O . ALA A 1 77 ? 11.703 5.527 -10.805 1 91.19 77 ALA A O 1
ATOM 627 N N . PRO A 1 78 ? 11.914 6.191 -12.945 1 91 78 PRO A N 1
ATOM 628 C CA . PRO A 1 78 ? 12.703 7.379 -12.617 1 91 78 PRO A CA 1
ATOM 629 C C . PRO A 1 78 ? 11.938 8.367 -11.734 1 91 78 PRO A C 1
ATOM 631 O O . PRO A 1 78 ? 12.547 9.062 -10.914 1 91 78 PRO A O 1
ATOM 634 N N . ASN A 1 79 ? 10.648 8.453 -11.922 1 90.94 79 ASN A N 1
ATOM 635 C CA . ASN A 1 79 ? 9.781 9.328 -11.133 1 90.94 79 ASN A CA 1
ATOM 636 C C . ASN A 1 79 ? 8.617 8.555 -10.516 1 90.94 79 ASN A C 1
ATOM 638 O O . ASN A 1 79 ? 7.492 8.625 -11.008 1 90.94 79 ASN A O 1
ATOM 642 N N . PRO A 1 80 ? 8.969 7.922 -9.414 1 91.06 80 PRO A N 1
ATOM 643 C CA . PRO A 1 80 ? 7.887 7.145 -8.805 1 91.06 80 PRO A CA 1
ATOM 644 C C . PRO A 1 80 ? 6.727 8.023 -8.336 1 91.06 80 PRO A C 1
ATOM 646 O O . PRO A 1 80 ? 6.949 9.07 -7.73 1 91.06 80 PRO A O 1
ATOM 649 N N . HIS A 1 81 ? 5.543 7.629 -8.727 1 91.25 81 HIS A N 1
ATOM 650 C CA . HIS A 1 81 ? 4.309 8.281 -8.312 1 91.25 81 HIS A CA 1
ATOM 651 C C . HIS A 1 81 ? 3.562 7.449 -7.273 1 91.25 81 HIS A C 1
ATOM 653 O O . HIS A 1 81 ? 3.002 6.402 -7.602 1 91.25 81 HIS A O 1
ATOM 659 N N . ASN A 1 82 ? 3.58 7.961 -6.004 1 93.12 82 ASN A N 1
ATOM 660 C CA . ASN A 1 82 ? 3.023 7.199 -4.891 1 93.12 82 ASN A CA 1
ATOM 661 C C . ASN A 1 82 ? 2.068 8.047 -4.055 1 93.12 82 ASN A C 1
ATOM 663 O O . ASN A 1 82 ? 2.094 9.273 -4.129 1 93.12 82 ASN A O 1
ATOM 667 N N . GLU A 1 83 ? 1.165 7.359 -3.387 1 93.19 83 GLU A N 1
ATOM 668 C CA . GLU A 1 83 ? 0.393 7.969 -2.309 1 93.19 83 GLU A CA 1
ATOM 669 C C . GLU A 1 83 ? 0.579 7.207 -0.999 1 93.19 83 GLU A C 1
ATOM 671 O O . GLU A 1 83 ? 0.769 5.992 -1.004 1 93.19 83 GLU A O 1
ATOM 676 N N . ILE A 1 84 ? 0.635 7.926 0.094 1 94.44 84 ILE A N 1
ATOM 677 C CA . ILE A 1 84 ? 0.503 7.332 1.419 1 94.44 84 ILE A CA 1
ATOM 678 C C . ILE A 1 84 ? -0.938 7.465 1.903 1 94.44 84 ILE A C 1
ATOM 680 O O . ILE A 1 84 ? -1.539 8.539 1.799 1 94.44 84 ILE A O 1
ATOM 684 N N . TRP A 1 85 ? -1.553 6.301 2.361 1 92.62 85 TRP A N 1
ATOM 685 C CA . TRP A 1 85 ? -2.93 6.285 2.846 1 92.62 85 TRP A CA 1
ATOM 686 C C . TRP A 1 85 ? -2.982 5.902 4.32 1 92.62 85 TRP A C 1
ATOM 688 O O . TRP A 1 85 ? -2.217 5.051 4.777 1 92.62 85 TRP A O 1
ATOM 698 N N . ILE A 1 86 ? -3.887 6.559 5.02 1 90.19 86 ILE A N 1
ATOM 699 C CA . ILE A 1 86 ? -4.352 6.117 6.332 1 90.19 86 ILE A CA 1
ATOM 700 C C . ILE A 1 86 ? -5.859 5.875 6.289 1 90.19 86 ILE A C 1
ATOM 702 O O . ILE A 1 86 ? -6.609 6.695 5.758 1 90.19 86 ILE A O 1
ATOM 706 N N . ILE A 1 87 ? -6.23 4.691 6.762 1 87.19 87 ILE A N 1
ATOM 707 C CA . ILE A 1 87 ? -7.637 4.305 6.691 1 87.19 87 ILE A CA 1
ATOM 708 C C . ILE A 1 87 ? -8.414 4.98 7.816 1 87.19 87 ILE A C 1
ATOM 710 O O . ILE A 1 87 ? -7.957 5.016 8.961 1 87.19 87 ILE A O 1
ATOM 714 N N . HIS A 1 88 ? -9.484 5.516 7.406 1 81.56 88 HIS A N 1
ATOM 715 C CA . HIS A 1 88 ? -10.398 6.082 8.391 1 81.56 88 HIS A CA 1
ATOM 716 C C . HIS A 1 88 ? -11.164 4.988 9.125 1 81.56 88 HIS A C 1
ATOM 718 O O . HIS A 1 88 ? -11.727 4.086 8.5 1 81.56 88 HIS A O 1
ATOM 724 N N . SER A 1 89 ? -10.883 4.816 10.398 1 74.06 89 SER A N 1
ATOM 725 C CA . SER A 1 89 ? -11.695 3.924 11.227 1 74.06 89 SER A CA 1
ATOM 726 C C . SER A 1 89 ? -12.969 4.613 11.695 1 74.06 89 SER A C 1
ATOM 728 O O . SER A 1 89 ? -12.938 5.762 12.141 1 74.06 89 SER A O 1
ATOM 730 N N . PRO A 1 90 ? -14.125 4.18 11.117 1 60.88 90 PRO A N 1
ATOM 731 C CA . PRO A 1 90 ? -15.344 4.82 11.633 1 60.88 90 PRO A CA 1
ATOM 732 C C . PRO A 1 90 ? -15.383 4.859 13.156 1 60.88 90 PRO A C 1
ATOM 734 O O . PRO A 1 90 ? -14.734 4.047 13.82 1 60.88 90 PRO A O 1
ATOM 737 N N . MET B 1 1 ? -13.172 0.797 -18.438 1 22.73 1 MET B N 1
ATOM 738 C CA . MET B 1 1 ? -12.789 1.96 -17.641 1 22.73 1 MET B CA 1
ATOM 739 C C . MET B 1 1 ? -11.641 1.617 -16.688 1 22.73 1 MET B C 1
ATOM 741 O O . MET B 1 1 ? -11.656 0.566 -16.047 1 22.73 1 MET B O 1
ATOM 745 N N . ALA B 1 2 ? -10.555 2.004 -17.141 1 27.36 2 ALA B N 1
ATOM 746 C CA . ALA B 1 2 ? -9.266 1.823 -16.469 1 27.36 2 ALA B CA 1
ATOM 747 C C . ALA B 1 2 ? -9.359 2.189 -14.992 1 27.36 2 ALA B C 1
ATOM 749 O O . ALA B 1 2 ? -9.641 3.34 -14.641 1 27.36 2 ALA B O 1
ATOM 750 N N . TYR B 1 3 ? -10.047 1.462 -14.344 1 35.22 3 TYR B N 1
A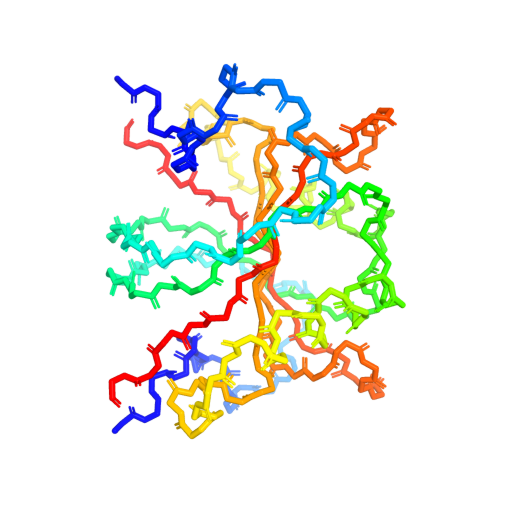TOM 751 C CA . TYR B 1 3 ? -10.203 1.791 -12.93 1 35.22 3 TYR B CA 1
ATOM 752 C C . TYR B 1 3 ? -8.852 2.02 -12.273 1 35.22 3 TYR B C 1
ATOM 754 O O . TYR B 1 3 ? -8.008 1.119 -12.234 1 35.22 3 TYR B O 1
ATOM 762 N N . TYR B 1 4 ? -8.141 2.973 -12.727 1 39.81 4 TYR B N 1
ATOM 763 C CA . TYR B 1 4 ? -6.922 3.502 -12.125 1 39.81 4 TYR B CA 1
ATOM 764 C C . TYR B 1 4 ? -7.098 3.699 -10.625 1 39.81 4 TYR B C 1
ATOM 766 O O . TYR B 1 4 ? -8.219 3.893 -10.148 1 39.81 4 TYR B O 1
ATOM 774 N N . LEU B 1 5 ? -6.312 3.025 -9.797 1 48.12 5 LEU B N 1
ATOM 775 C CA . LEU B 1 5 ? -6.363 3.697 -8.508 1 48.12 5 LEU B CA 1
ATOM 776 C C . LEU B 1 5 ? -6.852 5.137 -8.656 1 48.12 5 LEU B C 1
ATOM 778 O O . LEU B 1 5 ? -6.645 5.758 -9.703 1 48.12 5 LEU B O 1
ATOM 782 N N . PRO B 1 6 ? -7.988 5.504 -8.109 1 42.38 6 PRO B N 1
ATOM 783 C CA . PRO B 1 6 ? -8.469 6.859 -8.375 1 42.38 6 PRO B CA 1
ATOM 784 C C . PRO B 1 6 ? -7.344 7.824 -8.75 1 42.38 6 PRO B C 1
ATOM 786 O O . PRO B 1 6 ? -6.453 8.086 -7.934 1 42.38 6 PRO B O 1
ATOM 789 N N . THR B 1 7 ? -6.668 7.516 -9.836 1 41.75 7 THR B N 1
ATOM 790 C CA . THR B 1 7 ? -5.734 8.516 -10.344 1 41.75 7 THR B CA 1
ATOM 791 C C . THR B 1 7 ? -6.434 9.859 -10.547 1 41.75 7 THR B C 1
ATOM 793 O O . THR B 1 7 ? -6.918 10.156 -11.633 1 41.75 7 THR B O 1
ATOM 796 N N . GLN B 1 8 ? -7.535 10.078 -9.922 1 38.88 8 GLN B N 1
ATOM 797 C CA . GLN B 1 8 ? -8.023 11.406 -10.273 1 38.88 8 GLN B CA 1
ATOM 798 C C . GLN B 1 8 ? -6.879 12.336 -10.656 1 38.88 8 GLN B C 1
ATOM 800 O O . GLN B 1 8 ? -7.098 13.391 -11.25 1 38.88 8 GLN B O 1
ATOM 805 N N . PHE B 1 9 ? -5.812 12.305 -9.922 1 37.72 9 PHE B N 1
ATOM 806 C CA . PHE B 1 9 ? -4.887 13.391 -10.211 1 37.72 9 PHE B CA 1
ATOM 807 C C . PHE B 1 9 ? -4.051 13.078 -11.445 1 37.72 9 PHE B C 1
ATOM 809 O O . PHE B 1 9 ? -2.844 12.852 -11.344 1 37.72 9 PHE B O 1
ATOM 816 N N . GLN B 1 10 ? -4.477 12.242 -12.336 1 38.62 10 GLN B N 1
ATOM 817 C CA . GLN B 1 10 ? -3.654 12.164 -13.539 1 38.62 10 GLN B CA 1
ATOM 818 C C . GLN B 1 10 ? -3.197 13.547 -13.984 1 38.62 10 GLN B C 1
ATOM 820 O O . GLN B 1 10 ? -2.029 13.742 -14.328 1 38.62 10 GLN B O 1
ATOM 825 N N . ASP B 1 11 ? -4.141 14.219 -14.664 1 35.94 11 ASP B N 1
ATOM 826 C CA . ASP B 1 11 ? -3.799 15.414 -15.438 1 35.94 11 ASP B CA 1
ATOM 827 C C . ASP B 1 11 ? -3.266 16.516 -14.531 1 35.94 11 ASP B C 1
ATOM 829 O O . ASP B 1 11 ? -3.17 17.672 -14.945 1 35.94 11 ASP B O 1
ATOM 833 N N . GLN B 1 12 ? -3.557 16.516 -13.281 1 37.34 12 GLN B N 1
ATOM 834 C CA . GLN B 1 12 ? -3.135 17.781 -12.688 1 37.34 12 GLN B CA 1
ATOM 835 C C . GLN B 1 12 ? -1.612 17.891 -12.641 1 37.34 12 GLN B C 1
ATOM 837 O O . GLN B 1 12 ? -0.922 16.875 -12.484 1 37.34 12 GLN B O 1
ATOM 842 N N . THR B 1 13 ? -0.974 18.969 -13.102 1 37.28 13 THR B N 1
ATOM 843 C CA . THR B 1 13 ? 0.373 19.484 -12.875 1 37.28 13 THR B CA 1
ATOM 844 C C . THR B 1 13 ? 0.907 19.016 -11.523 1 37.28 13 THR B C 1
ATOM 846 O O . THR B 1 13 ? 0.158 18.938 -10.547 1 37.28 13 THR B O 1
ATOM 849 N N . PRO B 1 14 ? 2.176 18.484 -11.492 1 39.69 14 PRO B N 1
ATOM 850 C CA . PRO B 1 14 ? 2.848 18.25 -10.211 1 39.69 14 PRO B CA 1
ATOM 851 C C . PRO B 1 14 ? 2.346 19.188 -9.109 1 39.69 14 PRO B C 1
ATOM 853 O O . PRO B 1 14 ? 2.42 20.406 -9.25 1 39.69 14 PRO B O 1
ATOM 856 N N . GLN B 1 15 ? 1.097 19.188 -8.742 1 42.38 15 GLN B N 1
ATOM 857 C CA . GLN B 1 15 ? 0.797 20.188 -7.73 1 42.38 15 GLN B CA 1
ATOM 858 C C . GLN B 1 15 ? 1.94 20.328 -6.73 1 42.38 15 GLN B C 1
ATOM 860 O O . GLN B 1 15 ? 2.576 19.328 -6.371 1 42.38 15 GLN B O 1
ATOM 865 N N . PRO B 1 16 ? 2.488 21.453 -6.492 1 41.03 16 PRO B N 1
ATOM 866 C CA . PRO B 1 16 ? 3.445 21.703 -5.414 1 41.03 16 PRO B CA 1
ATOM 867 C C . PRO B 1 16 ? 3.242 20.797 -4.211 1 41.03 16 PRO B C 1
ATOM 869 O O . PRO B 1 16 ? 2.148 20.266 -4.016 1 41.03 16 PRO B O 1
ATOM 872 N N . PHE B 1 17 ? 4.305 20.031 -3.605 1 43.62 17 PHE B N 1
ATOM 873 C CA . PHE B 1 17 ? 4.418 19.25 -2.385 1 43.62 17 PHE B CA 1
ATOM 874 C C . PHE B 1 17 ? 3.332 19.641 -1.387 1 43.62 17 PHE B C 1
ATOM 876 O O . PHE B 1 17 ? 3.139 18.953 -0.377 1 43.62 17 PHE B O 1
ATOM 883 N N . ASP B 1 18 ? 2.92 20.797 -1.501 1 50.78 18 ASP B N 1
ATOM 884 C CA . ASP B 1 18 ? 1.972 21.062 -0.424 1 50.78 18 ASP B CA 1
ATOM 885 C C . ASP B 1 18 ? 0.727 20.188 -0.565 1 50.78 18 ASP B C 1
ATOM 887 O O . ASP B 1 18 ? -0.397 20.703 -0.551 1 50.78 18 ASP B O 1
ATOM 891 N N . ALA B 1 19 ? 1 19.219 -1.303 1 57.19 19 ALA B N 1
ATOM 892 C CA . ALA B 1 19 ? -0.095 18.422 -1.841 1 57.19 19 ALA B CA 1
ATOM 893 C C . ALA B 1 19 ? -1.009 17.922 -0.726 1 57.19 19 ALA B C 1
ATOM 895 O O . ALA B 1 19 ? -0.533 17.453 0.312 1 57.19 19 ALA B O 1
ATOM 896 N N . GLU B 1 20 ? -2.17 18.562 -0.529 1 70.88 20 GLU B N 1
ATOM 897 C CA . GLU B 1 20 ? -3.311 18.484 0.38 1 70.88 20 GLU B CA 1
ATOM 898 C C . GLU B 1 20 ? -3.775 17.047 0.562 1 70.88 20 GLU B C 1
ATOM 900 O O . GLU B 1 20 ? -3.588 16.219 -0.326 1 70.88 20 GLU B O 1
ATOM 905 N N . VAL B 1 21 ? -3.768 16.688 1.742 1 83 21 VAL B N 1
ATOM 906 C CA . VAL B 1 21 ? -4.461 15.484 2.184 1 83 21 VAL B CA 1
ATOM 907 C C . VAL B 1 21 ? -5.848 15.422 1.544 1 83 21 VAL B C 1
ATOM 909 O O . VAL B 1 21 ? -6.566 16.422 1.507 1 83 21 VAL B O 1
ATOM 912 N N . ALA B 1 22 ? -6.062 14.398 0.804 1 86.38 22 ALA B N 1
ATOM 913 C CA . ALA B 1 22 ? -7.387 14.164 0.236 1 86.38 22 ALA B CA 1
ATOM 914 C C . ALA B 1 22 ? -8.141 13.086 1.021 1 86.38 22 ALA B C 1
ATOM 916 O O . ALA B 1 22 ? -7.531 12.141 1.526 1 86.38 22 ALA B O 1
ATOM 917 N N . ILE B 1 23 ? -9.438 13.32 1.198 1 84.38 23 ILE B N 1
ATOM 918 C CA . ILE B 1 23 ? -10.32 12.281 1.71 1 84.38 23 ILE B CA 1
ATOM 919 C C . ILE B 1 23 ? -10.984 11.555 0.545 1 84.38 23 ILE B C 1
ATOM 921 O O . ILE B 1 23 ? -11.641 12.172 -0.293 1 84.38 23 ILE B O 1
ATOM 925 N N . GLU B 1 24 ? -10.648 10.227 0.487 1 84.44 24 GLU B N 1
ATOM 926 C CA . GLU B 1 24 ? -11.125 9.469 -0.662 1 84.44 24 GLU B CA 1
ATOM 927 C C . GLU B 1 24 ? -11.875 8.211 -0.219 1 84.44 24 GLU B C 1
ATOM 929 O O . GLU B 1 24 ? -11.555 7.629 0.82 1 84.44 24 GLU B O 1
ATOM 934 N N . GLU B 1 25 ? -12.953 7.941 -1.026 1 86 25 GLU B N 1
ATOM 935 C CA . GLU B 1 25 ? -13.602 6.641 -0.884 1 86 25 GLU B CA 1
ATOM 936 C C . GLU B 1 25 ? -13.039 5.633 -1.882 1 86 25 GLU B C 1
ATOM 938 O O . GLU B 1 25 ? -13.031 5.887 -3.088 1 86 25 GLU B O 1
ATOM 943 N N . TRP B 1 26 ? -12.453 4.613 -1.289 1 83.38 26 TRP B N 1
ATOM 944 C CA . TRP B 1 26 ? -11.938 3.521 -2.107 1 83.38 26 TRP B CA 1
ATOM 945 C C . TRP B 1 26 ? -12.938 2.373 -2.174 1 83.38 26 TRP B C 1
ATOM 947 O O . TRP B 1 26 ? -13.352 1.837 -1.142 1 83.38 26 TRP B O 1
ATOM 957 N N . PRO B 1 27 ? -13.422 2.074 -3.402 1 87.69 27 PRO B N 1
ATOM 958 C CA . PRO B 1 27 ? -14.422 1.012 -3.516 1 87.69 27 P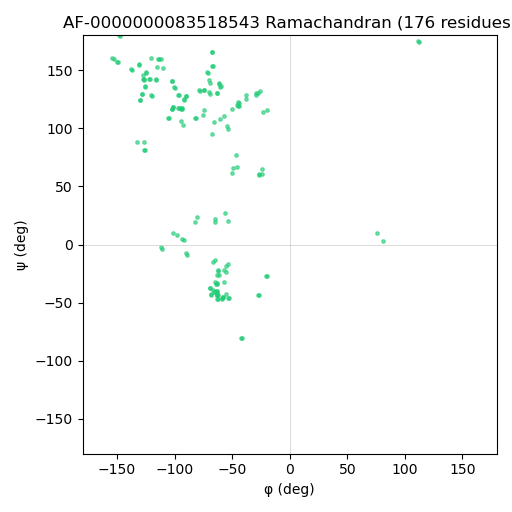RO B CA 1
ATOM 959 C C . PRO B 1 27 ? -13.852 -0.369 -3.188 1 87.69 27 PRO B C 1
ATOM 961 O O . PRO B 1 27 ? -12.641 -0.533 -3.086 1 87.69 27 PRO B O 1
ATOM 964 N N . ALA B 1 28 ? -14.781 -1.255 -3 1 87.69 28 ALA B N 1
ATOM 965 C CA . ALA B 1 28 ? -14.383 -2.639 -2.76 1 87.69 28 ALA B CA 1
ATOM 966 C C . ALA B 1 28 ? -13.609 -3.201 -3.951 1 87.69 28 ALA B C 1
ATOM 968 O O . ALA B 1 28 ? -13.938 -2.904 -5.102 1 87.69 28 ALA B O 1
ATOM 969 N N . HIS B 1 29 ? -12.547 -3.947 -3.705 1 85.69 29 HIS B N 1
ATOM 970 C CA . HIS B 1 29 ? -11.727 -4.582 -4.734 1 85.69 29 HIS B CA 1
ATOM 971 C C . HIS B 1 29 ? -11.375 -6.012 -4.348 1 85.69 29 HIS B C 1
ATOM 973 O O . HIS B 1 29 ? -11.266 -6.332 -3.16 1 85.69 29 HIS B O 1
ATOM 979 N N . ILE B 1 30 ? -11.219 -6.758 -5.457 1 85.5 30 ILE B N 1
ATOM 980 C CA . ILE B 1 30 ? -10.547 -8.039 -5.27 1 85.5 30 ILE B CA 1
ATOM 981 C C . ILE B 1 30 ? -9.047 -7.871 -5.449 1 85.5 30 ILE B C 1
ATOM 983 O O . ILE B 1 30 ? -8.594 -7.277 -6.434 1 85.5 30 ILE B O 1
ATOM 987 N N . ILE B 1 31 ? -8.305 -8.352 -4.438 1 88.81 31 ILE B N 1
ATOM 988 C CA . ILE B 1 31 ? -6.855 -8.18 -4.512 1 88.81 31 ILE B CA 1
ATOM 989 C C . ILE B 1 31 ? -6.164 -9.531 -4.375 1 88.81 31 ILE B C 1
ATOM 991 O O . ILE B 1 31 ? -6.719 -10.461 -3.789 1 88.81 31 ILE B O 1
ATOM 995 N N . TYR B 1 32 ? -5.066 -9.672 -5 1 88.06 32 TYR B N 1
ATOM 996 C CA . TYR B 1 32 ? -4.09 -10.719 -4.719 1 88.06 32 TYR B CA 1
ATOM 997 C C . TYR B 1 32 ? -3.049 -10.234 -3.715 1 88.06 32 TYR B C 1
ATOM 999 O O . TYR B 1 32 ? -2.42 -9.188 -3.916 1 88.06 32 TYR B O 1
ATOM 1007 N N . ALA B 1 33 ? -2.912 -10.969 -2.656 1 91.75 33 ALA B N 1
ATOM 1008 C CA . ALA B 1 33 ? -2.068 -10.492 -1.564 1 91.75 33 ALA B CA 1
ATOM 1009 C C . ALA B 1 33 ? -1.011 -11.523 -1.193 1 91.75 33 ALA B C 1
ATOM 1011 O O . ALA B 1 33 ? -1.292 -12.727 -1.163 1 91.75 33 ALA B O 1
ATOM 1012 N N . ARG B 1 34 ? 0.156 -11.031 -1.006 1 91.94 34 ARG B N 1
ATOM 1013 C CA . ARG B 1 34 ? 1.248 -11.859 -0.509 1 91.94 34 ARG B CA 1
ATOM 1014 C C . ARG B 1 34 ? 1.956 -11.188 0.663 1 91.94 34 ARG B C 1
ATOM 1016 O O . ARG B 1 34 ? 2.377 -10.039 0.562 1 91.94 34 ARG B O 1
ATOM 1023 N N . PRO B 1 35 ? 2.029 -11.914 1.822 1 92.88 35 PRO B N 1
ATOM 1024 C CA . PRO B 1 35 ? 2.771 -11.352 2.949 1 92.88 35 PRO B CA 1
ATOM 1025 C C . PRO B 1 35 ? 4.281 -11.344 2.721 1 92.88 35 PRO B C 1
ATOM 1027 O O . PRO B 1 35 ? 4.801 -12.195 1.992 1 92.88 35 PRO B O 1
ATOM 1030 N N . PHE B 1 36 ? 4.93 -10.375 3.254 1 92.19 36 PHE B N 1
ATOM 1031 C CA . PHE B 1 36 ? 6.391 -10.344 3.244 1 92.19 36 PHE B CA 1
ATOM 1032 C C . PHE B 1 36 ? 6.926 -9.625 4.477 1 92.19 36 PHE B C 1
ATOM 1034 O O . PHE B 1 36 ? 6.215 -8.836 5.102 1 92.19 36 PHE B O 1
ATOM 1041 N N . ASN B 1 37 ? 8.125 -9.953 4.777 1 87.81 37 ASN B N 1
ATOM 1042 C CA . ASN B 1 37 ? 8.805 -9.328 5.898 1 87.81 37 ASN B CA 1
ATOM 1043 C C . ASN B 1 37 ? 9.992 -8.484 5.43 1 87.81 37 ASN B C 1
ATOM 1045 O O . ASN B 1 37 ? 10.445 -8.625 4.297 1 87.81 37 ASN B O 1
ATOM 1049 N N . GLY B 1 38 ? 10.375 -7.574 6.312 1 86.88 38 GLY B N 1
ATOM 1050 C CA . GLY B 1 38 ? 11.539 -6.766 5.996 1 86.88 38 GLY B CA 1
ATOM 1051 C C . GLY B 1 38 ? 11.203 -5.309 5.746 1 86.88 38 GLY B C 1
ATOM 1052 O O . GLY B 1 38 ? 10.031 -4.938 5.695 1 86.88 38 GLY B O 1
ATOM 1053 N N . ASN B 1 39 ? 12.305 -4.496 5.57 1 88.88 39 ASN B N 1
ATOM 1054 C CA . ASN B 1 39 ? 12.156 -3.066 5.312 1 88.88 39 ASN B CA 1
ATOM 105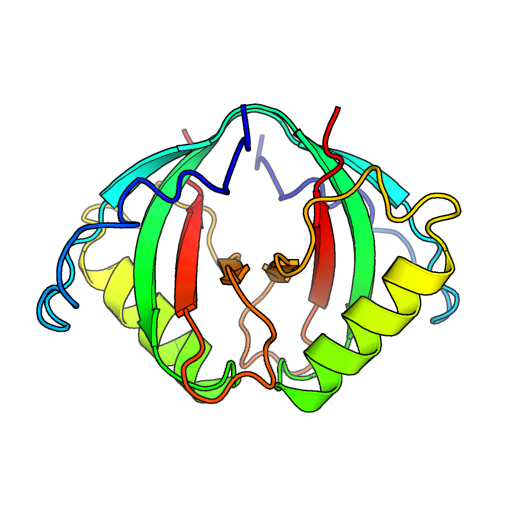5 C C . ASN B 1 39 ? 11.68 -2.799 3.889 1 88.88 39 ASN B C 1
ATOM 1057 O O . ASN B 1 39 ? 12.172 -3.416 2.939 1 88.88 39 ASN B O 1
ATOM 1061 N N . THR B 1 40 ? 10.664 -1.919 3.836 1 91.31 40 THR B N 1
ATOM 1062 C CA . THR B 1 40 ? 10.164 -1.553 2.516 1 91.31 40 THR B CA 1
ATOM 1063 C C . THR B 1 40 ? 11.227 -0.785 1.729 1 91.31 40 THR B C 1
ATOM 1065 O O . THR B 1 40 ? 11.594 0.331 2.102 1 91.31 40 THR B O 1
ATOM 1068 N N . THR B 1 41 ? 11.844 -1.352 0.784 1 92.56 41 THR B N 1
ATOM 1069 C CA . THR B 1 41 ? 12.734 -0.723 -0.181 1 92.56 41 THR B CA 1
ATOM 1070 C C . THR B 1 41 ? 12.227 -0.934 -1.605 1 92.56 41 THR B C 1
ATOM 1072 O O . THR B 1 41 ? 11.43 -1.835 -1.857 1 92.56 41 THR B O 1
ATOM 1075 N N . GLU B 1 42 ? 12.719 -0.092 -2.436 1 92.56 42 GLU B N 1
ATOM 1076 C CA . GLU B 1 42 ? 12.391 -0.252 -3.848 1 92.56 42 GLU B CA 1
ATOM 1077 C C . GLU B 1 42 ? 12.711 -1.662 -4.332 1 92.56 42 GLU B C 1
ATOM 1079 O O . GLU B 1 42 ? 11.898 -2.289 -5.016 1 92.56 42 GLU B O 1
ATOM 1084 N N . GLU B 1 43 ? 13.914 -2.111 -3.951 1 93.56 43 GLU B N 1
ATOM 1085 C CA . GLU B 1 43 ? 14.367 -3.432 -4.379 1 93.56 43 GLU B CA 1
ATOM 1086 C C . GLU B 1 43 ? 13.461 -4.531 -3.832 1 93.56 43 GLU B C 1
ATOM 1088 O O . GLU B 1 43 ? 13.078 -5.449 -4.562 1 93.56 43 GLU B O 1
ATOM 1093 N N . LEU B 1 44 ? 13.148 -4.48 -2.582 1 94.88 44 LEU B N 1
ATOM 1094 C CA . LEU B 1 44 ? 12.312 -5.508 -1.965 1 94.88 44 LEU B CA 1
ATOM 1095 C C . LEU B 1 44 ? 10.898 -5.477 -2.533 1 94.88 44 LEU B C 1
ATOM 1097 O O . LEU B 1 44 ? 10.312 -6.527 -2.811 1 94.88 44 LEU B O 1
ATOM 1101 N N . ILE B 1 45 ? 10.367 -4.273 -2.736 1 95.06 45 ILE B N 1
ATOM 1102 C CA . ILE B 1 45 ? 9.023 -4.145 -3.287 1 95.06 45 ILE B CA 1
ATOM 1103 C C . ILE B 1 45 ? 8.977 -4.754 -4.688 1 95.06 45 ILE B C 1
ATOM 1105 O O . ILE B 1 45 ? 8.055 -5.5 -5.016 1 95.06 45 ILE B O 1
ATOM 1109 N N . LEU B 1 46 ? 9.977 -4.461 -5.449 1 93.19 46 LEU B N 1
ATOM 1110 C CA . LEU B 1 46 ? 10.031 -5.008 -6.801 1 93.19 46 LEU B CA 1
ATOM 1111 C C . LEU B 1 46 ? 10.125 -6.527 -6.766 1 93.19 46 LEU B C 1
ATOM 1113 O O . LEU B 1 46 ? 9.461 -7.215 -7.547 1 93.19 46 LEU B O 1
ATOM 1117 N N . GLN B 1 47 ? 10.938 -7.051 -5.914 1 93.38 47 GLN B N 1
ATOM 1118 C CA . GLN B 1 47 ? 11.062 -8.492 -5.746 1 93.38 47 GLN B CA 1
ATOM 1119 C C . GLN B 1 47 ? 9.719 -9.125 -5.375 1 93.38 47 GLN B C 1
ATOM 1121 O O . GLN B 1 47 ? 9.336 -10.156 -5.93 1 93.38 47 GLN B O 1
ATOM 1126 N N . GLU B 1 48 ? 9 -8.5 -4.426 1 92.94 48 GLU B N 1
ATOM 1127 C CA . GLU B 1 48 ? 7.727 -9.039 -3.959 1 92.94 48 GLU B CA 1
ATOM 1128 C C . GLU B 1 48 ? 6.656 -8.945 -5.043 1 92.94 48 GLU B C 1
ATOM 1130 O O . GLU B 1 48 ? 5.805 -9.828 -5.164 1 92.94 48 GLU B O 1
ATOM 1135 N N . ILE B 1 49 ? 6.664 -7.863 -5.824 1 91.44 49 ILE B N 1
ATOM 1136 C CA . ILE B 1 49 ? 5.758 -7.734 -6.961 1 91.44 49 ILE B CA 1
ATOM 1137 C C . ILE B 1 49 ? 5.984 -8.891 -7.934 1 91.44 49 ILE B C 1
ATOM 1139 O O . ILE B 1 49 ? 5.027 -9.531 -8.375 1 91.44 49 ILE B O 1
ATOM 1143 N N . ASN B 1 50 ? 7.266 -9.109 -8.203 1 89.69 50 ASN B N 1
ATOM 1144 C CA . ASN B 1 50 ? 7.605 -10.18 -9.141 1 89.69 50 ASN B CA 1
ATOM 1145 C C . ASN B 1 50 ? 7.172 -11.547 -8.617 1 89.69 50 ASN B C 1
ATOM 1147 O O . ASN B 1 50 ? 6.641 -12.367 -9.367 1 89.69 50 ASN B O 1
ATOM 1151 N N . GLN B 1 51 ? 7.371 -11.773 -7.352 1 89.31 51 GLN B N 1
ATOM 1152 C CA . GLN B 1 51 ? 6.973 -13.031 -6.738 1 89.31 51 GLN B CA 1
ATOM 1153 C C . GLN B 1 51 ? 5.457 -13.211 -6.789 1 89.31 51 GLN B C 1
ATOM 1155 O O . GLN B 1 51 ? 4.965 -14.32 -7.035 1 89.31 51 GLN B O 1
ATOM 1160 N N . LEU B 1 52 ? 4.746 -12.18 -6.559 1 89.88 52 LEU B N 1
ATOM 1161 C CA . LEU B 1 52 ? 3.289 -12.227 -6.617 1 89.88 52 LEU B CA 1
ATOM 1162 C C . LEU B 1 52 ? 2.811 -12.438 -8.047 1 89.88 52 LEU B C 1
ATOM 1164 O O . LEU B 1 52 ? 1.915 -13.25 -8.297 1 89.88 52 LEU B O 1
ATOM 1168 N N . ALA B 1 53 ? 3.398 -11.758 -8.953 1 85.56 53 ALA B N 1
ATOM 1169 C CA . ALA B 1 53 ? 2.98 -11.773 -10.352 1 85.56 53 ALA B CA 1
ATOM 1170 C C . ALA B 1 53 ? 3.162 -13.164 -10.961 1 85.56 53 ALA B C 1
ATOM 1172 O O . ALA B 1 53 ? 2.385 -13.578 -11.82 1 85.56 53 ALA B O 1
ATOM 1173 N N . VAL B 1 54 ? 4.16 -13.836 -10.531 1 82.94 54 VAL B N 1
ATOM 1174 C CA . VAL B 1 54 ? 4.465 -15.156 -11.062 1 82.94 54 VAL B CA 1
ATOM 1175 C C . VAL B 1 54 ? 3.305 -16.109 -10.789 1 82.94 54 VAL B C 1
ATOM 1177 O O . VAL B 1 54 ? 3.059 -17.031 -11.5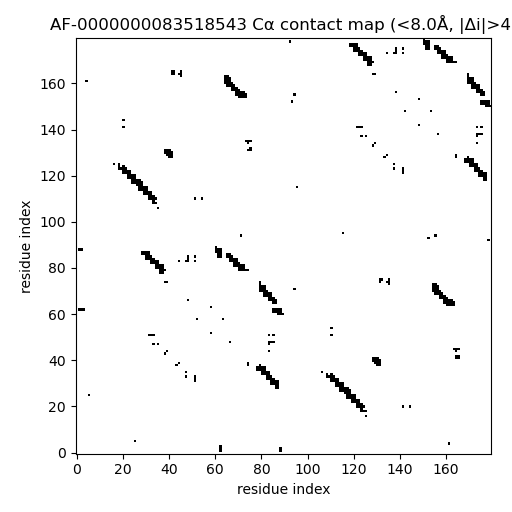62 1 82.94 54 VAL B O 1
ATOM 1180 N N . HIS B 1 55 ? 2.58 -15.781 -9.727 1 78.94 55 HIS B N 1
ATOM 1181 C CA . HIS B 1 55 ? 1.488 -16.656 -9.32 1 78.94 55 HIS B CA 1
ATOM 1182 C C . HIS B 1 55 ? 0.185 -16.281 -10.016 1 78.94 55 HIS B C 1
ATOM 1184 O O . HIS B 1 55 ? -0.823 -16.969 -9.883 1 78.94 55 HIS B O 1
ATOM 1190 N N . LEU B 1 56 ? 0.356 -15.188 -10.633 1 78.38 56 LEU B N 1
ATOM 1191 C CA . LEU B 1 56 ? -0.851 -14.727 -11.312 1 78.38 56 LEU B CA 1
ATOM 1192 C C . LEU B 1 56 ? -0.887 -15.227 -12.758 1 78.38 56 LEU B C 1
ATOM 1194 O O . LEU B 1 56 ? 0.095 -15.086 -13.484 1 78.38 56 LEU B O 1
ATOM 1198 N N . ASP B 1 57 ? -1.654 -16.234 -13.094 1 66.62 57 ASP B N 1
ATOM 1199 C CA . ASP B 1 57 ? -1.725 -16.969 -14.352 1 66.62 57 ASP B CA 1
ATOM 1200 C C . ASP B 1 57 ? -2.029 -16.031 -15.516 1 66.62 57 ASP B C 1
ATOM 1202 O O . ASP B 1 57 ? -1.672 -16.328 -16.656 1 66.62 57 ASP B O 1
ATOM 1206 N N . SER B 1 58 ? -2.768 -15.016 -15.242 1 67.06 58 SER B N 1
ATOM 1207 C CA . SER B 1 58 ? -3.229 -14.156 -16.328 1 67.06 58 SER B CA 1
ATOM 1208 C C . SER B 1 58 ? -3.002 -12.68 -15.992 1 67.06 58 SER B C 1
ATOM 1210 O O . SER B 1 58 ? -3.861 -12.039 -15.391 1 67.06 58 SER B O 1
ATOM 1212 N N . PRO B 1 59 ? -1.758 -12.234 -16.375 1 61.97 59 PRO B N 1
ATOM 1213 C CA . PRO B 1 59 ? -1.397 -10.859 -16.047 1 61.97 59 PRO B CA 1
ATOM 1214 C C . PRO B 1 59 ? -2.398 -9.836 -16.578 1 61.97 59 PRO B C 1
ATOM 1216 O O . PRO B 1 59 ? -2.48 -8.719 -16.062 1 61.97 59 PRO B O 1
ATOM 1219 N N . GLU B 1 60 ? -3.199 -10.281 -17.562 1 63.28 60 GLU B N 1
ATOM 1220 C CA . GLU B 1 60 ? -4.148 -9.359 -18.172 1 63.28 60 GLU B CA 1
ATOM 1221 C C . GLU B 1 60 ? -5.223 -8.93 -17.172 1 63.28 60 GLU B C 1
ATOM 1223 O O . GLU B 1 60 ? -5.902 -7.922 -17.391 1 63.28 60 GLU B O 1
ATOM 1228 N N . TRP B 1 61 ? -5.277 -9.633 -16.156 1 63.06 61 TRP B N 1
ATOM 1229 C CA . TRP B 1 61 ? -6.402 -9.391 -15.258 1 63.06 61 TRP B CA 1
ATOM 1230 C C . TRP B 1 61 ? -5.992 -8.492 -14.102 1 63.06 61 TRP B C 1
ATOM 1232 O O . TRP B 1 61 ? -6.766 -8.281 -13.164 1 63.06 61 TRP B O 1
ATOM 1242 N N . PHE B 1 62 ? -4.734 -7.996 -14.297 1 67.5 62 PHE B N 1
ATOM 1243 C CA . PHE B 1 62 ? -4.371 -7.133 -13.18 1 67.5 62 PHE B CA 1
ATOM 1244 C C . PHE B 1 62 ? -3.896 -5.773 -13.68 1 67.5 62 PHE B C 1
ATOM 1246 O O . PHE B 1 62 ? -3.426 -5.648 -14.812 1 67.5 62 PHE B O 1
ATOM 1253 N N . LEU B 1 63 ? -4.266 -4.793 -12.797 1 66 63 LEU B N 1
ATOM 1254 C CA . LEU B 1 63 ? -3.787 -3.449 -13.109 1 66 63 LEU B CA 1
ATOM 1255 C C . LEU B 1 63 ? -2.262 -3.408 -13.141 1 66 63 LEU B C 1
ATOM 1257 O O . LEU B 1 63 ? -1.612 -3.598 -12.109 1 66 63 LEU B O 1
ATOM 1261 N N . GLN B 1 64 ? -1.795 -3.279 -14.391 1 72.44 64 GLN B N 1
ATOM 1262 C CA . GLN B 1 64 ? -0.352 -3.295 -14.609 1 72.44 64 GLN B CA 1
ATOM 1263 C C . GLN B 1 64 ? 0.305 -2.041 -14.039 1 72.44 64 GLN B C 1
ATOM 1265 O O . GLN B 1 64 ? -0.304 -0.97 -14.016 1 72.44 64 GLN B O 1
ATOM 1270 N N . ASP B 1 65 ? 1.325 -2.15 -13.477 1 79.56 65 ASP B N 1
ATOM 1271 C CA . ASP B 1 65 ? 2.246 -1.095 -13.07 1 79.56 65 ASP B CA 1
ATOM 1272 C C . ASP B 1 65 ? 1.78 -0.434 -11.773 1 79.56 65 ASP B C 1
ATOM 1274 O O . ASP B 1 65 ? 2.223 0.666 -11.438 1 79.56 65 ASP B O 1
ATOM 1278 N N . THR B 1 66 ? 0.707 -0.969 -11.25 1 88.12 66 THR B N 1
ATOM 1279 C CA . THR B 1 66 ? 0.291 -0.475 -9.938 1 88.12 66 THR B CA 1
ATOM 1280 C C . THR B 1 66 ? 0.519 -1.534 -8.867 1 88.12 66 THR B C 1
ATOM 1282 O O . THR B 1 66 ? 0.552 -2.73 -9.164 1 88.12 66 THR B O 1
ATOM 1285 N N . PHE B 1 67 ? 0.729 -1.102 -7.723 1 92.81 67 PHE B N 1
ATOM 1286 C CA . PHE B 1 67 ? 0.881 -2.002 -6.586 1 92.81 67 PHE B CA 1
ATOM 1287 C C . PHE B 1 67 ? 0.468 -1.313 -5.289 1 92.81 67 PHE B C 1
ATOM 1289 O O . PHE B 1 67 ? 0.375 -0.085 -5.238 1 92.81 67 PHE B O 1
ATOM 1296 N N . ILE B 1 68 ? 0.184 -2.123 -4.324 1 94.75 68 ILE B N 1
ATOM 1297 C CA . ILE B 1 68 ? -0.116 -1.608 -2.994 1 94.75 68 ILE B CA 1
ATOM 1298 C C . ILE B 1 68 ? 0.756 -2.314 -1.958 1 94.75 68 ILE B C 1
ATOM 1300 O O . ILE B 1 68 ? 0.911 -3.537 -1.998 1 94.75 68 ILE B O 1
ATOM 1304 N N . VAL B 1 69 ? 1.393 -1.565 -1.134 1 95.81 69 VAL B N 1
ATOM 1305 C CA . VAL B 1 69 ? 2.006 -2.096 0.079 1 95.81 69 VAL B CA 1
ATOM 1306 C C . VAL B 1 69 ? 1.118 -1.789 1.283 1 95.81 69 VAL B C 1
ATOM 1308 O O . VAL B 1 69 ? 0.828 -0.625 1.568 1 95.81 69 VAL B O 1
ATOM 1311 N N . ALA B 1 70 ? 0.665 -2.805 1.915 1 94.69 70 ALA B N 1
ATOM 1312 C CA . ALA B 1 70 ? -0.084 -2.67 3.162 1 94.69 70 ALA B CA 1
ATOM 1313 C C . ALA B 1 70 ? 0.795 -2.994 4.367 1 94.69 70 ALA B C 1
ATOM 1315 O O . ALA B 1 70 ? 1.286 -4.117 4.5 1 94.69 70 ALA B O 1
ATOM 1316 N N . GLY B 1 71 ? 0.979 -1.986 5.188 1 93.5 71 GLY B N 1
ATOM 1317 C CA . GLY B 1 71 ? 1.741 -2.162 6.414 1 93.5 71 GLY B CA 1
ATOM 1318 C C . GLY B 1 71 ? 0.866 -2.32 7.645 1 93.5 71 GLY B C 1
ATOM 1319 O O . GLY B 1 71 ? -0.088 -1.563 7.836 1 93.5 71 GLY B O 1
ATOM 1320 N N . TYR B 1 72 ? 1.232 -3.27 8.461 1 91.38 72 TYR B N 1
ATOM 1321 C CA . TYR B 1 72 ? 0.374 -3.605 9.594 1 91.38 72 TYR B CA 1
ATOM 1322 C C . TYR B 1 72 ? 1.029 -3.211 10.906 1 91.38 72 TYR B C 1
ATOM 1324 O O . TYR B 1 72 ? 0.465 -3.438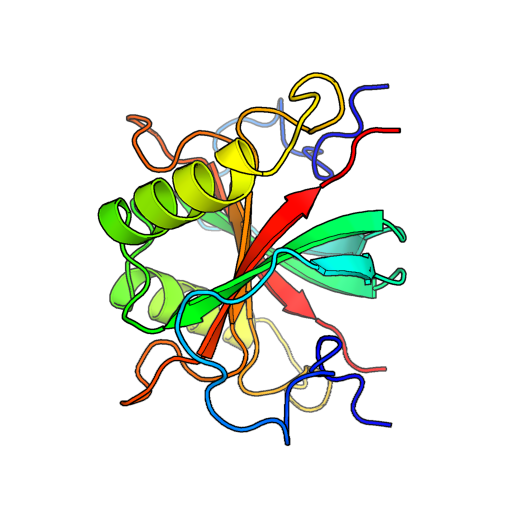 11.984 1 91.38 72 TYR B O 1
ATOM 1332 N N . ASN B 1 73 ? 2.191 -2.711 10.883 1 90.5 73 ASN B N 1
ATOM 1333 C CA . ASN B 1 73 ? 2.889 -2.037 11.969 1 90.5 73 ASN B CA 1
ATOM 1334 C C . ASN B 1 73 ? 3.828 -0.953 11.453 1 90.5 73 ASN B C 1
ATOM 1336 O O . ASN B 1 73 ? 3.859 -0.676 10.25 1 90.5 73 ASN B O 1
ATOM 1340 N N . SER B 1 74 ? 4.535 -0.25 12.336 1 89.56 74 SER B N 1
ATOM 1341 C CA . SER B 1 74 ? 5.402 0.861 11.961 1 89.56 74 SER B CA 1
ATOM 1342 C C . SER B 1 74 ? 6.508 0.401 11.016 1 89.56 74 SER B C 1
ATOM 1344 O O . SER B 1 74 ? 7.09 -0.667 11.211 1 89.56 74 SER B O 1
ATOM 1346 N N . PRO B 1 75 ? 6.734 1.194 9.953 1 91.44 75 PRO B N 1
ATOM 1347 C CA . PRO B 1 75 ? 7.855 0.849 9.078 1 91.44 75 PRO B CA 1
ATOM 1348 C C . PRO B 1 75 ? 9.18 0.745 9.828 1 91.44 75 PRO B C 1
ATOM 1350 O O . PRO B 1 75 ? 10.109 0.084 9.359 1 91.44 75 PRO B O 1
ATOM 1353 N N . ALA B 1 76 ? 9.281 1.429 11.008 1 90.25 76 ALA B N 1
ATOM 1354 C CA . ALA B 1 76 ? 10.516 1.44 11.789 1 90.25 76 ALA B CA 1
ATOM 1355 C C . ALA B 1 76 ? 10.516 0.321 12.828 1 90.25 76 ALA B C 1
ATOM 1357 O O . ALA B 1 76 ? 11.461 0.196 13.617 1 90.25 76 ALA B O 1
ATOM 1358 N N . ALA B 1 77 ? 9.469 -0.481 12.766 1 90.75 77 ALA B N 1
ATOM 1359 C CA . ALA B 1 77 ? 9.422 -1.594 13.711 1 90.75 77 ALA B CA 1
ATOM 1360 C C . ALA B 1 77 ? 10.531 -2.602 13.43 1 90.75 77 ALA B C 1
ATOM 1362 O O . ALA B 1 77 ? 10.961 -2.764 12.289 1 90.75 77 ALA B O 1
ATOM 1363 N N . PRO B 1 78 ? 11.016 -3.393 14.453 1 91 78 PRO B N 1
ATOM 1364 C CA . PRO B 1 78 ? 12.078 -4.383 14.25 1 91 78 PRO B CA 1
ATOM 1365 C C . PRO B 1 78 ? 11.672 -5.492 13.289 1 91 78 PRO B C 1
ATOM 1367 O O . PRO B 1 78 ? 12.523 -6.031 12.57 1 91 78 PRO B O 1
ATOM 1370 N N . ASN B 1 79 ? 10.383 -5.871 13.289 1 91.06 79 ASN B N 1
ATOM 1371 C CA . ASN B 1 79 ? 9.844 -6.887 12.398 1 91.06 79 ASN B CA 1
ATOM 1372 C C . ASN B 1 79 ? 8.641 -6.363 11.617 1 91.06 79 ASN B C 1
ATOM 1374 O O . ASN B 1 79 ? 7.496 -6.672 11.945 1 91.06 79 ASN B O 1
ATOM 1378 N N . PRO B 1 80 ? 9.008 -5.652 10.562 1 91.12 80 PRO B N 1
ATOM 1379 C CA . PRO B 1 80 ? 7.883 -5.109 9.797 1 91.12 80 PRO B CA 1
ATOM 1380 C C . PRO B 1 80 ? 7.008 -6.199 9.188 1 91.12 80 PRO B C 1
ATOM 1382 O O . PRO B 1 80 ? 7.523 -7.18 8.641 1 91.12 80 PRO B O 1
ATOM 1385 N N . HIS B 1 81 ? 5.723 -6.066 9.398 1 91.38 81 HIS B N 1
ATOM 1386 C CA . HIS B 1 81 ? 4.719 -6.961 8.828 1 91.38 81 HIS B CA 1
ATOM 1387 C C . HIS B 1 81 ? 3.971 -6.285 7.684 1 91.38 81 HIS B C 1
ATOM 1389 O O . HIS B 1 81 ? 3.16 -5.383 7.91 1 91.38 81 HIS B O 1
ATOM 1395 N N . ASN B 1 82 ? 4.266 -6.762 6.426 1 93.19 82 ASN B N 1
ATOM 1396 C CA . ASN B 1 82 ? 3.727 -6.117 5.234 1 93.19 82 ASN B CA 1
ATOM 1397 C C . ASN B 1 82 ? 3.094 -7.133 4.289 1 93.19 82 ASN B C 1
ATOM 1399 O O . ASN B 1 82 ? 3.365 -8.328 4.383 1 93.19 82 ASN B O 1
ATOM 1403 N N . GLU B 1 83 ? 2.16 -6.641 3.5 1 93.31 83 GLU B N 1
ATOM 1404 C CA . GLU B 1 83 ? 1.688 -7.383 2.334 1 93.31 83 GLU B CA 1
ATOM 1405 C C . GLU B 1 83 ? 1.893 -6.586 1.051 1 93.31 83 GLU B C 1
ATOM 1407 O O . GLU B 1 83 ? 1.817 -5.355 1.061 1 93.31 83 GLU B O 1
ATOM 1412 N N . ILE B 1 84 ? 2.25 -7.254 -0.022 1 94.56 84 ILE B N 1
ATOM 1413 C CA . ILE B 1 84 ? 2.18 -6.68 -1.36 1 94.56 84 ILE B CA 1
ATOM 1414 C C . ILE B 1 84 ? 0.879 -7.105 -2.037 1 94.56 84 ILE B C 1
ATOM 1416 O O . ILE B 1 84 ? 0.508 -8.281 -2 1 94.56 84 ILE B O 1
ATOM 1420 N N . TRP B 1 85 ? 0.105 -6.086 -2.596 1 92.88 85 TRP B N 1
ATOM 1421 C CA . TRP B 1 85 ? -1.162 -6.352 -3.268 1 92.88 85 TRP B CA 1
ATOM 1422 C C . TRP B 1 85 ? -1.087 -5.969 -4.742 1 92.88 85 TRP B C 1
ATOM 1424 O O . TRP B 1 85 ? -0.464 -4.965 -5.098 1 92.88 85 TRP B O 1
ATOM 1434 N N . ILE B 1 86 ? -1.717 -6.781 -5.555 1 90.44 86 ILE B N 1
ATOM 1435 C CA . ILE B 1 86 ? -2.08 -6.426 -6.922 1 90.44 86 ILE B CA 1
ATOM 1436 C C . ILE B 1 86 ? -3.596 -6.496 -7.09 1 90.44 86 ILE B C 1
ATOM 1438 O O . ILE B 1 86 ? -4.23 -7.461 -6.66 1 90.44 86 ILE B O 1
ATOM 1442 N N . ILE B 1 87 ? -4.129 -5.406 -7.602 1 87.62 87 ILE B N 1
ATOM 1443 C CA . ILE B 1 87 ? -5.578 -5.312 -7.727 1 87.62 87 ILE B CA 1
ATOM 1444 C C . ILE B 1 87 ? -6.047 -6.113 -8.938 1 87.62 87 ILE B C 1
ATOM 1446 O O . ILE B 1 87 ? -5.441 -6.031 -10.016 1 87.62 87 ILE B O 1
ATOM 1450 N N . HIS B 1 88 ? -7.02 -6.871 -8.688 1 82.25 88 HIS B N 1
ATOM 1451 C CA . HIS B 1 88 ? -7.656 -7.594 -9.789 1 82.25 88 HIS B CA 1
ATOM 1452 C C . HIS B 1 88 ? -8.516 -6.66 -10.633 1 82.25 88 HIS B C 1
ATOM 1454 O O . HIS B 1 88 ? -9.305 -5.883 -10.094 1 82.25 88 HIS B O 1
ATOM 1460 N N . SER B 1 89 ? -8.141 -6.48 -11.859 1 74.5 89 SER B N 1
ATOM 1461 C CA . SER B 1 89 ? -8.984 -5.746 -12.797 1 74.5 89 SER B CA 1
ATOM 1462 C C . SER B 1 89 ? -10.078 -6.645 -13.383 1 74.5 89 SER B C 1
ATOM 1464 O O . SER B 1 89 ? -9.805 -7.777 -13.781 1 74.5 89 SER B O 1
ATOM 1466 N N . PRO B 1 90 ? -11.344 -6.367 -12.938 1 62.22 90 PRO B N 1
ATOM 1467 C CA . PRO B 1 90 ? -12.375 -7.207 -13.562 1 62.22 90 PRO B CA 1
ATOM 1468 C C . PRO B 1 90 ? -12.219 -7.301 -15.078 1 62.22 90 PRO B C 1
ATOM 1470 O O . PRO B 1 90 ? -11.625 -6.414 -15.703 1 62.22 90 PRO B O 1
#

Organism: Scyliorhinus torazame (NCBI:txid75743)

Secondary structure (DSSP, 8-state):
----S--TTSSS----S----EEEEEPPEEEEEEEEES---HHHHHHHHHHHHHT-S-GGGB-TT-EEEEESS-TTSSS-EEEEEEEB--/----SS-TTSSS----S----EEEEEPPEEEEEEEEES---HHHHHHHHHHHHHT-S-GGGB-TT-EEEEESS-TTSSS-EEEEEEEB--